Protein AF-F6H8B0-F1 (afdb_monomer_lite)

Sequence (150 aa):
MAPSHSQSINISPFQAMNSSLPPPPSPSFPDGDEVWYGNIQYLLNISAIGLFCCVFIFFFVKLRSDHRRIPGPAGVAAKLLAVWHATVREIARHCGADAAQFLLIEGGSCAVILSIAVFSTFLMLPLNLYAGAAVREDQFSKTTINHIEK

Organism: Vitis vinifera (NCBI:txid29760)

Radius of gyration: 33.68 Å; chains: 1; bounding box: 90×51×86 Å

InterPro domains:
  IPR045122 Calcium permeable stress-gated cation channel 1-like [PTHR13018] (41-149)

Structure (mmCIF, N/CA/C/O backbone):
data_AF-F6H8B0-F1
#
_entry.id   AF-F6H8B0-F1
#
loop_
_atom_site.group_PDB
_atom_site.id
_atom_site.type_symbol
_atom_site.label_atom_id
_atom_site.label_alt_id
_atom_site.label_comp_id
_atom_site.label_asym_id
_atom_site.label_entity_id
_atom_site.label_seq_id
_atom_site.pdbx_PDB_ins_code
_atom_site.Cartn_x
_atom_site.Cartn_y
_atom_site.Cartn_z
_atom_site.occupancy
_atom_site.B_iso_or_equiv
_atom_site.auth_seq_id
_atom_site.auth_comp_id
_atom_site.auth_asym_id
_atom_site.auth_atom_id
_atom_site.pdbx_PDB_model_num
ATOM 1 N N . MET A 1 1 ? -71.475 -35.149 64.476 1.00 43.66 1 MET A N 1
ATOM 2 C CA . MET A 1 1 ? -71.373 -35.945 63.234 1.00 43.66 1 MET A CA 1
ATOM 3 C C . MET A 1 1 ? -71.635 -34.981 62.082 1.00 43.66 1 MET A C 1
ATOM 5 O O . MET A 1 1 ? -72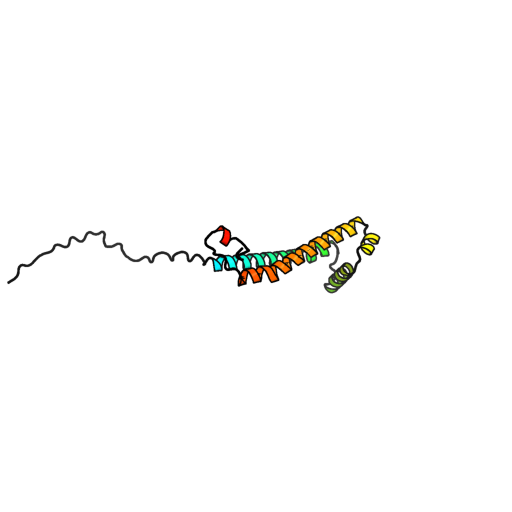.664 -34.323 62.105 1.00 43.66 1 MET A O 1
ATOM 9 N N . ALA A 1 2 ? -70.628 -34.750 61.240 1.00 41.56 2 ALA A N 1
ATOM 10 C CA . ALA A 1 2 ? -70.480 -33.583 60.359 1.00 41.56 2 ALA A CA 1
ATOM 11 C C . ALA A 1 2 ? -71.291 -33.669 59.042 1.00 41.56 2 ALA A C 1
ATOM 13 O O . ALA A 1 2 ? -71.617 -34.778 58.622 1.00 41.56 2 ALA A O 1
ATOM 14 N N . PRO A 1 3 ? -71.577 -32.535 58.366 1.00 43.16 3 PRO A N 1
ATOM 15 C CA . PRO A 1 3 ? -72.200 -32.516 57.043 1.00 43.16 3 PRO A CA 1
ATOM 16 C C . PRO A 1 3 ? -71.161 -32.705 55.920 1.00 43.16 3 PRO A C 1
ATOM 18 O O . PRO A 1 3 ? -70.089 -32.102 55.940 1.00 43.16 3 PRO A O 1
ATOM 21 N N . SER A 1 4 ? -71.479 -33.533 54.921 1.00 40.28 4 SER A N 1
ATOM 22 C CA . SER A 1 4 ? -70.647 -33.779 53.737 1.00 40.28 4 SER A CA 1
ATOM 23 C C . SER A 1 4 ? -70.961 -32.780 52.615 1.00 40.28 4 SER A C 1
ATOM 25 O O . SER A 1 4 ? -72.031 -32.831 52.010 1.00 40.28 4 SER A O 1
ATOM 27 N N . HIS A 1 5 ? -70.012 -31.893 52.316 1.00 43.19 5 HIS A N 1
ATOM 28 C CA . HIS A 1 5 ? -70.006 -31.052 51.118 1.00 43.19 5 HIS A CA 1
ATOM 29 C C . HIS A 1 5 ? -69.613 -31.893 49.889 1.00 43.19 5 HIS A C 1
ATOM 31 O O . HIS A 1 5 ? -68.460 -32.298 49.764 1.00 43.19 5 HIS A O 1
ATOM 37 N N . SER A 1 6 ? -70.535 -32.110 48.949 1.00 44.19 6 SER A N 1
ATOM 38 C CA . SER A 1 6 ? -70.192 -32.560 47.592 1.00 44.19 6 SER A CA 1
ATOM 39 C C . SER A 1 6 ? -69.931 -31.337 46.713 1.00 44.19 6 SER A C 1
ATOM 41 O O . SER A 1 6 ? -70.864 -30.708 46.218 1.00 44.19 6 SER A O 1
ATOM 43 N N . GLN A 1 7 ? -68.659 -30.974 46.534 1.00 44.53 7 GLN A N 1
ATOM 44 C CA . GLN A 1 7 ? -68.249 -30.011 45.511 1.00 44.53 7 GLN A CA 1
ATOM 45 C C . GLN A 1 7 ? -68.136 -30.726 44.159 1.00 44.53 7 GLN A C 1
ATOM 47 O O . GLN A 1 7 ? -67.243 -31.540 43.939 1.00 44.53 7 GLN A O 1
ATOM 52 N N . SER A 1 8 ? -69.061 -30.416 43.252 1.00 41.19 8 SER A N 1
ATOM 53 C CA . SER A 1 8 ? -68.966 -30.757 41.832 1.00 41.19 8 SER A CA 1
ATOM 54 C C . SER A 1 8 ? -67.900 -29.871 41.183 1.00 41.19 8 SER A C 1
ATOM 56 O O . SER A 1 8 ? -68.164 -28.707 40.879 1.00 41.19 8 SER A O 1
ATOM 58 N N . ILE A 1 9 ? -66.697 -30.406 40.971 1.00 52.19 9 ILE A N 1
ATOM 59 C CA . ILE A 1 9 ? -65.653 -29.731 40.193 1.00 52.19 9 ILE A CA 1
ATOM 60 C C . ILE A 1 9 ? -66.018 -29.869 38.711 1.00 52.19 9 ILE A C 1
ATOM 62 O O . ILE A 1 9 ? -65.834 -30.918 38.098 1.00 52.19 9 ILE A O 1
ATOM 66 N N . ASN A 1 10 ? -66.571 -28.798 38.146 1.00 47.03 10 ASN A N 1
ATOM 67 C CA . ASN A 1 10 ? -66.818 -28.663 36.716 1.00 47.03 10 ASN A CA 1
ATOM 68 C C . ASN A 1 10 ? -65.479 -28.369 36.015 1.00 47.03 10 ASN A C 1
ATOM 70 O O . ASN A 1 10 ? -65.076 -27.212 35.890 1.00 47.03 10 ASN A O 1
ATOM 74 N N . ILE A 1 11 ? -64.746 -29.418 35.634 1.00 49.38 11 ILE A N 1
ATOM 75 C CA . ILE A 1 11 ? -63.493 -29.291 34.880 1.00 49.38 11 ILE A CA 1
ATOM 76 C C . ILE A 1 11 ? -63.865 -28.997 33.425 1.00 49.38 11 ILE A C 1
ATOM 78 O O . ILE A 1 11 ? -64.319 -29.871 32.689 1.00 49.38 11 ILE A O 1
ATOM 82 N N . SER A 1 12 ? -63.697 -27.743 33.017 1.00 47.84 12 SER A N 1
ATOM 83 C CA . SER A 1 12 ? -63.838 -27.332 31.623 1.00 47.84 12 SER A CA 1
ATOM 84 C C . SER A 1 12 ? -62.692 -27.929 30.782 1.00 47.84 12 SER A C 1
ATOM 86 O O . SER A 1 12 ? -61.541 -27.934 31.223 1.00 47.84 12 SER A O 1
ATOM 88 N N . PRO A 1 13 ? -62.955 -28.421 29.556 1.00 47.94 13 PRO A N 1
ATOM 89 C CA . PRO A 1 13 ? -61.980 -29.176 28.756 1.00 47.94 13 PRO A CA 1
ATOM 90 C C . PRO A 1 13 ? -60.833 -28.321 28.182 1.00 47.94 13 PRO A C 1
ATOM 92 O O . PRO A 1 13 ? -59.976 -28.831 27.468 1.00 47.94 13 PRO A O 1
ATOM 95 N N . PHE A 1 14 ? -60.783 -27.026 28.500 1.00 46.56 14 PHE A N 1
ATOM 96 C CA . PHE A 1 14 ? -59.794 -26.087 27.967 1.00 46.56 14 PHE A CA 1
ATOM 97 C C . PHE A 1 14 ? -58.458 -26.070 28.724 1.00 46.56 14 PHE A C 1
ATOM 99 O O . PHE A 1 14 ? -57.526 -25.398 28.293 1.00 46.56 14 PHE A O 1
ATOM 106 N N . GLN A 1 15 ? -58.319 -26.822 29.820 1.00 47.38 15 GLN A N 1
ATOM 107 C CA . GLN A 1 15 ? -57.094 -26.825 30.632 1.00 47.38 15 GLN A CA 1
ATOM 108 C C . GLN A 1 15 ? -56.034 -27.860 30.196 1.00 47.38 15 GLN A C 1
ATOM 110 O O . GLN A 1 15 ? -55.002 -27.990 30.849 1.00 47.38 15 GLN A O 1
ATOM 115 N N . ALA A 1 16 ? -56.254 -28.580 29.088 1.00 44.75 16 ALA A N 1
ATOM 116 C CA . ALA A 1 16 ? -55.400 -29.684 28.627 1.00 44.75 16 ALA A CA 1
ATOM 117 C C . ALA A 1 16 ? -54.505 -29.353 27.409 1.00 44.75 16 ALA A C 1
ATOM 119 O O . ALA A 1 16 ? -54.163 -30.247 26.640 1.00 44.75 16 ALA A O 1
ATOM 120 N N . MET A 1 17 ? -54.107 -28.089 27.215 1.00 44.19 17 MET A N 1
ATOM 121 C CA . MET A 1 17 ? -53.158 -27.687 26.155 1.00 44.19 17 MET A CA 1
ATOM 122 C C . MET A 1 17 ? -51.971 -26.859 26.673 1.00 44.19 17 MET A C 1
ATOM 124 O O . MET A 1 17 ? -51.436 -26.031 25.948 1.00 44.19 17 MET A O 1
ATOM 128 N N . ASN A 1 18 ? -51.521 -27.079 27.914 1.00 49.19 18 ASN A N 1
ATOM 129 C CA . ASN A 1 18 ? -50.301 -26.429 28.423 1.00 49.19 18 ASN A CA 1
ATOM 130 C C . ASN A 1 18 ? -49.053 -27.329 28.366 1.00 49.19 18 ASN A C 1
ATOM 132 O O . ASN A 1 18 ? -48.104 -27.160 29.132 1.00 49.19 18 ASN A O 1
ATOM 136 N N . SER A 1 19 ? -49.046 -28.300 27.453 1.00 54.41 19 SER A N 1
ATOM 137 C CA . SER A 1 19 ? -47.901 -29.172 27.196 1.00 54.41 19 SER A CA 1
ATOM 138 C C . SER A 1 19 ? -46.849 -28.448 26.352 1.00 54.41 19 SER A C 1
ATOM 140 O O . SER A 1 19 ? -46.859 -28.504 25.127 1.00 54.41 19 SER A O 1
ATOM 142 N N . SER A 1 20 ? -45.933 -27.783 27.056 1.00 56.25 20 SER A N 1
ATOM 143 C CA . SER A 1 20 ? -44.489 -27.807 26.788 1.00 56.25 20 SER A CA 1
ATOM 144 C C . SER A 1 20 ? -44.036 -27.636 25.331 1.00 56.25 20 SER A C 1
ATOM 146 O O . SER A 1 20 ? -43.644 -28.601 24.673 1.00 56.25 20 SER A O 1
ATOM 148 N N . LEU A 1 21 ? -43.921 -26.389 24.887 1.00 57.12 21 LEU A N 1
ATOM 149 C CA . LEU A 1 21 ? -42.792 -26.012 24.042 1.00 57.12 21 LEU A CA 1
ATOM 150 C C . LEU A 1 21 ? -41.955 -25.014 24.846 1.00 57.12 21 LEU A C 1
ATOM 152 O O . LEU A 1 21 ? -42.521 -24.031 25.333 1.00 57.12 21 LEU A O 1
ATOM 156 N N . PRO A 1 22 ? -40.645 -25.260 25.056 1.00 67.06 22 PRO A N 1
ATOM 157 C CA . PRO A 1 22 ? -39.782 -24.209 25.568 1.00 67.06 22 PRO A CA 1
ATOM 158 C C . PRO A 1 22 ? -39.913 -23.004 24.626 1.00 67.06 22 PRO A C 1
ATOM 160 O O . PRO A 1 22 ? -40.038 -23.207 23.410 1.00 67.06 22 PRO A O 1
ATOM 163 N N . PRO A 1 23 ? -39.927 -21.765 25.152 1.00 67.44 23 PRO A N 1
ATOM 164 C CA . PRO A 1 23 ? -39.874 -20.598 24.288 1.00 67.44 23 PRO A CA 1
ATOM 165 C C . PRO A 1 23 ? -38.689 -20.775 23.327 1.00 67.44 23 PRO A C 1
ATOM 167 O O . PRO A 1 23 ? -37.650 -21.298 23.755 1.00 67.44 23 PRO A O 1
ATOM 170 N N . PRO A 1 24 ? -38.832 -20.407 22.037 1.00 64.88 24 PRO A N 1
ATOM 171 C CA . PRO A 1 24 ? -37.692 -20.412 21.137 1.00 64.88 24 PRO A CA 1
ATOM 172 C C . PRO A 1 24 ? -36.567 -19.639 21.830 1.00 64.88 24 PRO A C 1
ATOM 174 O O . PRO A 1 24 ? -36.864 -18.624 22.472 1.00 64.88 24 PRO A O 1
ATOM 177 N N . PRO A 1 25 ? -35.315 -20.127 21.778 1.00 67.38 25 PRO A N 1
ATOM 178 C CA . PRO A 1 25 ? -34.208 -19.399 22.371 1.00 67.38 25 PRO A CA 1
ATOM 179 C C . PRO A 1 25 ? -34.289 -17.971 21.848 1.00 67.38 25 PRO A C 1
ATOM 181 O O . PRO A 1 25 ? -34.367 -17.765 20.632 1.00 67.38 25 PRO A O 1
ATOM 184 N N . SER A 1 26 ? -34.368 -17.003 22.766 1.00 59.47 26 SER A N 1
ATOM 185 C CA . SER A 1 26 ? -34.280 -15.595 22.401 1.00 59.47 26 SER A CA 1
ATOM 186 C C . SER A 1 26 ? -33.087 -15.475 21.464 1.00 59.47 26 SER A C 1
ATOM 188 O O . SER A 1 26 ? -32.041 -16.034 21.813 1.00 59.47 26 SER A O 1
ATOM 190 N N . PRO A 1 27 ? -33.219 -14.843 20.282 1.00 59.22 27 PRO A N 1
ATOM 191 C CA . PRO A 1 27 ? -32.068 -14.614 19.429 1.00 59.22 27 PRO A CA 1
ATOM 192 C C . PRO A 1 27 ? -31.008 -13.976 20.318 1.00 59.22 27 PRO A C 1
ATOM 194 O O . PRO A 1 27 ? -31.209 -12.881 20.844 1.00 59.22 27 PRO A O 1
ATOM 197 N N . SER A 1 28 ? -29.939 -14.725 20.5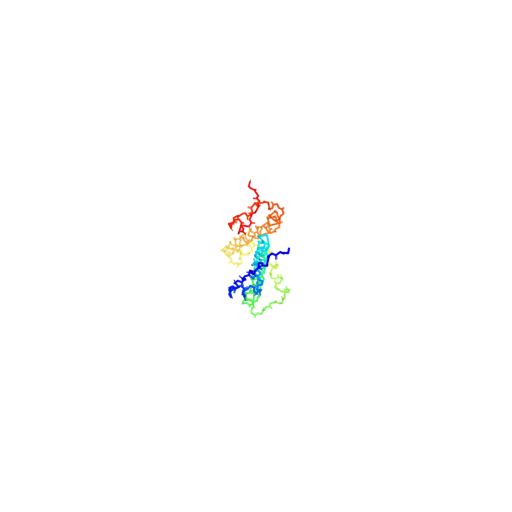79 1.00 60.69 28 SER A N 1
ATOM 198 C CA . SER A 1 28 ? -28.767 -14.232 21.272 1.00 60.69 28 SER A CA 1
ATOM 199 C C . SER A 1 28 ? -28.146 -13.267 20.286 1.00 60.69 28 SER A C 1
ATOM 201 O O . SER A 1 28 ? -27.333 -13.657 19.448 1.00 60.69 28 SER A O 1
ATOM 203 N N . PHE A 1 29 ? -28.665 -12.041 20.273 1.00 58.16 29 PHE A N 1
ATOM 204 C CA . PHE A 1 29 ? -28.052 -10.970 19.529 1.00 58.16 29 PHE A CA 1
ATOM 205 C C . PHE A 1 29 ? -26.660 -10.836 20.129 1.00 58.16 29 PHE A C 1
ATOM 207 O O . PHE A 1 29 ? -26.572 -10.628 21.343 1.00 58.16 29 PHE A O 1
ATOM 214 N N . PRO A 1 30 ? -25.606 -11.048 19.324 1.00 62.41 30 PRO A N 1
ATOM 215 C CA . PRO A 1 30 ? -24.253 -10.859 19.804 1.00 62.41 30 PRO A CA 1
ATOM 216 C C . PRO A 1 30 ? -24.183 -9.480 20.442 1.00 62.41 30 PRO A C 1
ATOM 218 O O . PRO A 1 30 ? -24.768 -8.517 19.921 1.00 62.41 30 PRO A O 1
ATOM 221 N N . ASP A 1 31 ? -23.548 -9.426 21.607 1.00 67.44 31 ASP A N 1
ATOM 222 C CA . ASP A 1 31 ? -23.484 -8.194 22.373 1.00 67.44 31 ASP A CA 1
ATOM 223 C C . ASP A 1 31 ? -22.850 -7.104 21.499 1.00 67.44 31 ASP A C 1
ATOM 225 O O . ASP A 1 31 ? -22.120 -7.401 20.543 1.00 67.44 31 ASP A O 1
ATOM 229 N N . GLY A 1 32 ? -23.145 -5.832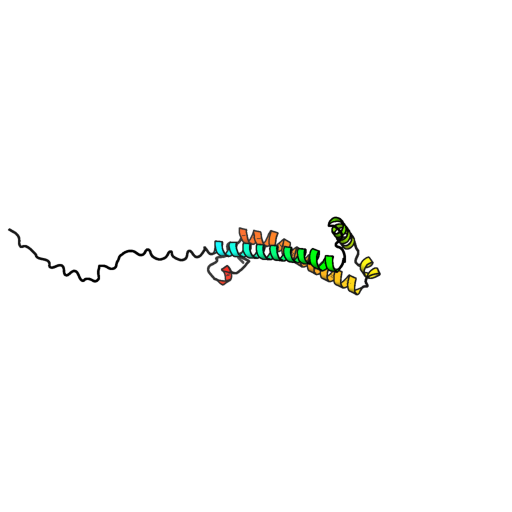 21.776 1.00 66.31 32 GLY A N 1
ATOM 230 C CA . GLY A 1 32 ? -22.695 -4.735 20.908 1.00 66.31 32 GLY A CA 1
ATOM 231 C C . GLY A 1 32 ? -21.198 -4.830 20.578 1.00 66.31 32 GLY A C 1
ATOM 232 O O . GLY A 1 32 ? -20.787 -4.603 19.436 1.00 66.31 32 GLY A O 1
ATOM 233 N N . ASP A 1 33 ? -20.401 -5.234 21.563 1.00 68.12 33 ASP A N 1
ATOM 234 C CA . ASP A 1 33 ? -18.949 -5.405 21.508 1.00 68.12 33 ASP A CA 1
ATOM 235 C C . ASP A 1 33 ? -18.499 -6.503 20.536 1.00 68.12 33 ASP A C 1
ATOM 237 O O . ASP A 1 33 ? -17.588 -6.272 19.736 1.00 68.12 33 ASP A O 1
ATOM 241 N N . GLU A 1 34 ? -19.179 -7.651 20.526 1.00 68.94 34 GLU A N 1
ATOM 242 C CA . GLU A 1 34 ? -18.860 -8.781 19.645 1.00 68.94 34 GLU A CA 1
ATOM 243 C C . GLU A 1 34 ? -19.099 -8.434 18.169 1.00 68.94 34 GLU A C 1
ATOM 245 O O . GLU A 1 34 ? -18.276 -8.748 17.305 1.00 68.94 34 GLU A O 1
ATOM 250 N N . VAL A 1 35 ? -20.191 -7.721 17.873 1.00 72.69 35 VAL A N 1
ATOM 251 C CA . VAL A 1 35 ? -20.516 -7.272 16.506 1.00 72.69 35 VAL A CA 1
ATOM 252 C C . VAL A 1 35 ? -19.469 -6.293 15.981 1.00 72.69 35 VAL A C 1
ATOM 254 O O . VAL A 1 35 ? -19.052 -6.374 14.824 1.00 72.69 35 VAL A O 1
ATOM 257 N N . TRP A 1 36 ? -19.025 -5.362 16.823 1.00 70.12 36 TRP A N 1
ATOM 258 C CA . TRP A 1 36 ? -18.059 -4.344 16.420 1.00 70.12 36 TRP A CA 1
ATOM 259 C C . TRP A 1 36 ? -16.657 -4.925 16.219 1.00 70.12 36 TRP A C 1
ATOM 261 O O . TRP A 1 36 ? -16.032 -4.647 15.192 1.00 70.12 36 TRP A O 1
ATOM 271 N N . TYR A 1 37 ? -16.193 -5.792 17.125 1.00 72.00 37 TYR A N 1
ATOM 272 C CA . TYR A 1 37 ? -14.920 -6.491 16.941 1.00 72.00 37 TYR A CA 1
ATOM 273 C C . TYR A 1 37 ? -14.948 -7.371 15.682 1.00 72.00 37 TYR A C 1
ATOM 275 O O . TYR A 1 37 ? -14.009 -7.346 14.882 1.00 72.00 37 TYR A O 1
ATOM 283 N N . GLY A 1 38 ? -16.075 -8.054 15.443 1.00 75.06 38 GLY A N 1
ATOM 284 C CA . GLY A 1 38 ? -16.336 -8.770 14.198 1.00 75.06 38 GLY A CA 1
ATOM 285 C C . GLY A 1 38 ? -16.189 -7.872 12.967 1.00 75.06 38 GLY A C 1
ATOM 286 O O . GLY A 1 38 ? -15.465 -8.228 12.040 1.00 75.06 38 GLY A O 1
ATOM 287 N N . ASN A 1 39 ? -16.794 -6.680 12.961 1.00 81.12 39 ASN A N 1
ATOM 288 C CA . ASN A 1 39 ? -16.707 -5.732 11.841 1.00 81.12 39 ASN A CA 1
ATOM 289 C C . ASN A 1 39 ? -15.274 -5.260 11.558 1.00 81.12 39 ASN A C 1
ATOM 291 O O . ASN A 1 39 ? -14.873 -5.209 10.393 1.00 81.12 39 ASN A O 1
ATOM 295 N N . ILE A 1 40 ? -14.485 -4.951 12.592 1.00 81.75 40 ILE A N 1
ATOM 296 C CA . ILE A 1 40 ? -13.070 -4.581 12.426 1.00 81.75 40 ILE A CA 1
ATOM 297 C C . ILE A 1 40 ? -12.275 -5.753 11.841 1.00 81.75 40 ILE A C 1
ATOM 299 O O . ILE A 1 40 ? -11.501 -5.569 10.899 1.00 81.75 40 ILE A O 1
ATOM 303 N N . GLN A 1 41 ? -12.505 -6.969 12.336 1.00 84.06 41 GLN A N 1
ATOM 304 C CA . GLN A 1 41 ? -11.863 -8.173 11.815 1.00 84.06 41 GLN A CA 1
ATOM 305 C C . GLN A 1 41 ? -12.242 -8.440 10.348 1.00 84.06 41 GLN A C 1
ATOM 307 O O . GLN A 1 41 ? -11.365 -8.739 9.535 1.00 84.06 41 GLN A O 1
ATOM 312 N N . TYR A 1 42 ? -13.515 -8.275 9.972 1.00 83.94 42 TYR A N 1
ATOM 313 C CA . TYR A 1 42 ? -13.954 -8.359 8.575 1.00 83.94 42 TYR A CA 1
ATOM 314 C C . TYR A 1 42 ? -13.281 -7.299 7.698 1.00 83.94 42 TYR A C 1
ATOM 316 O O . TYR A 1 42 ? -12.824 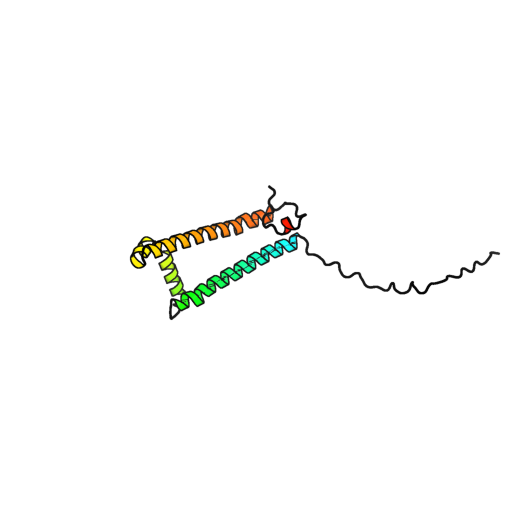-7.628 6.601 1.00 83.94 42 TYR A O 1
ATOM 324 N N . LEU A 1 43 ? -13.178 -6.056 8.178 1.00 86.50 43 LEU A N 1
ATOM 325 C CA . LEU A 1 43 ? -12.560 -4.948 7.445 1.00 86.50 43 LEU A CA 1
ATOM 326 C C . LEU A 1 43 ? -11.066 -5.196 7.185 1.00 86.50 43 LEU A C 1
ATOM 328 O O . LEU A 1 43 ? -10.581 -4.992 6.070 1.00 86.50 43 LEU A O 1
ATOM 332 N N . LEU A 1 44 ? -10.338 -5.681 8.193 1.00 86.75 44 LEU A N 1
ATOM 333 C CA . LEU A 1 44 ? -8.930 -6.047 8.038 1.00 86.75 44 LEU A CA 1
ATOM 334 C C . LEU A 1 44 ? -8.764 -7.238 7.088 1.00 86.75 44 LEU A C 1
ATOM 336 O O . LEU A 1 44 ? -7.893 -7.206 6.219 1.00 86.75 44 LEU A O 1
ATOM 340 N N . ASN A 1 45 ? -9.630 -8.250 7.188 1.00 89.12 45 ASN A N 1
ATOM 341 C CA . ASN A 1 45 ? -9.580 -9.423 6.316 1.00 89.12 45 ASN A CA 1
ATOM 342 C C . ASN A 1 45 ? -9.842 -9.073 4.847 1.00 89.12 45 ASN A C 1
ATOM 344 O O . ASN A 1 45 ? -9.076 -9.491 3.977 1.00 89.12 45 ASN A O 1
ATOM 348 N N . ILE A 1 46 ? -10.885 -8.291 4.546 1.00 91.75 46 ILE A N 1
ATOM 349 C CA . ILE A 1 46 ? -11.174 -7.897 3.160 1.00 91.75 46 ILE A CA 1
ATOM 350 C C . ILE A 1 46 ? -10.083 -6.978 2.598 1.00 91.75 46 ILE A C 1
ATOM 352 O O . ILE A 1 46 ? -9.707 -7.131 1.437 1.00 91.75 46 ILE A O 1
ATOM 356 N N . SER A 1 47 ? -9.517 -6.090 3.424 1.00 90.12 47 SER A N 1
ATOM 357 C CA . SER A 1 47 ? -8.371 -5.254 3.046 1.00 90.12 47 SER A CA 1
ATOM 358 C C . SER A 1 47 ? -7.138 -6.102 2.716 1.00 90.12 47 SER A C 1
ATOM 360 O O . SER A 1 47 ? -6.515 -5.907 1.672 1.00 90.12 47 SER A O 1
ATOM 362 N N . ALA A 1 48 ? -6.824 -7.107 3.540 1.00 90.81 48 ALA A N 1
ATOM 363 C CA . ALA A 1 48 ? -5.697 -8.009 3.315 1.00 90.81 48 ALA A CA 1
ATOM 364 C C . ALA A 1 48 ? -5.868 -8.848 2.039 1.00 90.81 48 ALA A C 1
ATOM 366 O O . ALA A 1 48 ? -4.938 -8.943 1.235 1.00 90.81 48 ALA A O 1
ATOM 367 N N . ILE A 1 49 ? -7.060 -9.414 1.819 1.00 94.50 49 ILE A N 1
ATOM 368 C CA . ILE A 1 49 ? -7.381 -10.163 0.594 1.00 94.50 49 ILE A CA 1
ATOM 369 C C . ILE A 1 49 ? -7.296 -9.240 -0.625 1.00 94.50 49 ILE A C 1
ATOM 371 O O . ILE A 1 49 ? -6.687 -9.608 -1.628 1.00 94.50 49 ILE A O 1
ATOM 375 N N . GLY A 1 50 ? -7.845 -8.027 -0.534 1.00 93.62 50 GLY A N 1
ATOM 376 C CA . GLY A 1 50 ? -7.770 -7.024 -1.594 1.00 93.62 50 GLY A CA 1
ATOM 377 C C . GLY A 1 50 ? -6.327 -6.660 -1.943 1.00 93.62 50 GLY A C 1
ATOM 378 O O . GLY A 1 50 ? -5.950 -6.712 -3.113 1.00 93.62 50 GLY A O 1
ATOM 379 N N . LEU A 1 51 ? -5.493 -6.374 -0.940 1.00 91.12 51 LEU A N 1
ATOM 380 C CA . LEU A 1 51 ? -4.068 -6.089 -1.120 1.00 91.12 51 LEU A CA 1
ATOM 381 C C . LEU A 1 51 ? -3.339 -7.268 -1.773 1.00 91.12 51 LEU A C 1
ATOM 383 O O . LEU A 1 51 ? -2.599 -7.075 -2.738 1.00 91.12 51 LEU A O 1
ATOM 387 N N . PHE A 1 52 ? -3.589 -8.489 -1.301 1.00 92.69 52 PHE A N 1
ATOM 388 C CA . PHE A 1 52 ? -3.021 -9.699 -1.884 1.00 92.69 52 PHE A CA 1
ATOM 389 C C . PHE A 1 52 ? -3.426 -9.856 -3.354 1.00 92.69 52 PHE A C 1
ATOM 391 O O . PHE A 1 52 ? -2.562 -10.029 -4.212 1.00 92.69 52 PHE A O 1
ATOM 398 N N . CYS A 1 53 ? -4.714 -9.719 -3.677 1.00 93.94 53 CYS A N 1
ATOM 399 C CA . CYS A 1 53 ? -5.206 -9.771 -5.052 1.00 93.94 53 CYS A CA 1
ATOM 400 C C . CYS A 1 53 ? -4.572 -8.687 -5.933 1.00 93.94 53 CYS A C 1
ATOM 402 O O . CYS A 1 53 ? -4.117 -9.001 -7.033 1.00 93.94 53 CYS A O 1
ATOM 404 N N . CYS A 1 54 ? -4.479 -7.443 -5.458 1.00 91.88 54 CYS A N 1
ATOM 405 C CA . CYS A 1 54 ? -3.839 -6.344 -6.186 1.00 91.88 54 CYS A CA 1
ATOM 406 C C . CYS A 1 54 ? -2.371 -6.653 -6.509 1.00 91.88 54 CYS A C 1
ATOM 408 O O . CYS A 1 54 ? -1.940 -6.507 -7.656 1.00 91.88 54 CYS A O 1
ATOM 410 N N . VAL A 1 55 ? -1.616 -7.145 -5.524 1.00 89.69 55 VAL A N 1
ATOM 411 C CA . VAL A 1 55 ? -0.212 -7.541 -5.696 1.00 89.69 55 VAL A CA 1
ATOM 412 C C . VAL A 1 55 ? -0.089 -8.710 -6.679 1.00 89.69 55 VAL A C 1
ATOM 414 O O . VAL A 1 55 ? 0.745 -8.673 -7.585 1.00 89.69 55 VAL A O 1
ATOM 417 N N . PHE A 1 56 ? -0.951 -9.723 -6.569 1.00 88.38 56 PHE A N 1
ATOM 418 C CA . PHE A 1 56 ? -0.958 -10.864 -7.487 1.00 88.38 56 PHE A CA 1
ATOM 419 C C . PHE A 1 56 ? -1.278 -10.449 -8.922 1.00 88.38 56 PHE A C 1
ATOM 421 O O . PHE A 1 56 ? -0.573 -10.852 -9.845 1.00 88.38 56 PHE A O 1
ATOM 428 N N . ILE A 1 57 ? -2.295 -9.616 -9.137 1.00 89.44 57 ILE A N 1
ATOM 429 C CA . ILE A 1 57 ? -2.639 -9.118 -10.474 1.00 89.44 57 ILE A CA 1
ATOM 430 C C . ILE A 1 57 ? -1.464 -8.324 -11.058 1.00 89.44 57 ILE A C 1
ATOM 432 O O . ILE A 1 57 ? -1.114 -8.512 -12.226 1.00 89.44 57 ILE A O 1
ATOM 436 N N . PHE A 1 58 ? -0.790 -7.500 -10.256 1.00 87.38 58 PHE A N 1
ATOM 437 C CA . PHE A 1 58 ? 0.412 -6.799 -10.699 1.00 87.38 58 PHE A CA 1
ATOM 438 C C . PHE A 1 58 ? 1.521 -7.771 -11.145 1.00 87.38 58 PHE A C 1
ATOM 440 O O . PHE A 1 58 ? 2.039 -7.644 -12.255 1.00 87.38 58 PHE A O 1
ATOM 447 N N . PHE A 1 59 ? 1.845 -8.788 -10.344 1.00 83.38 59 PHE A N 1
ATOM 448 C CA . PHE A 1 59 ? 2.890 -9.758 -10.695 1.00 83.38 59 PHE A CA 1
ATOM 449 C C . PHE A 1 59 ? 2.521 -10.669 -11.878 1.00 83.38 59 PHE A C 1
ATOM 451 O O . PHE A 1 59 ? 3.343 -10.891 -12.769 1.00 83.38 59 PHE A O 1
ATOM 458 N N . PHE A 1 60 ? 1.302 -11.206 -11.912 1.00 81.94 60 PHE A N 1
ATOM 459 C CA . PHE A 1 60 ? 0.913 -12.240 -12.877 1.00 81.94 60 PHE A CA 1
ATOM 460 C C . PHE A 1 60 ? 0.290 -11.702 -14.158 1.00 81.94 60 PHE A C 1
ATOM 462 O O . PHE A 1 60 ? 0.413 -12.356 -15.194 1.00 81.94 60 PHE A O 1
ATOM 469 N N . VAL A 1 61 ? -0.380 -10.551 -14.103 1.00 84.62 61 VAL A N 1
ATOM 470 C CA . VAL A 1 61 ? -1.034 -9.947 -15.269 1.00 84.62 61 VAL A CA 1
ATOM 471 C C . VAL A 1 61 ? -0.167 -8.827 -15.813 1.00 84.62 61 VAL A C 1
ATOM 473 O O . VAL A 1 61 ? 0.284 -8.907 -16.954 1.00 84.62 61 VAL A O 1
ATOM 476 N N . LYS A 1 62 ? 0.121 -7.808 -14.996 1.00 83.62 62 LYS A N 1
ATOM 477 C CA . LYS A 1 62 ? 0.837 -6.614 -15.466 1.00 83.62 62 LYS A CA 1
ATOM 478 C C . LYS A 1 62 ? 2.279 -6.950 -15.860 1.00 83.62 62 LYS A C 1
ATOM 480 O O . LYS A 1 62 ? 2.642 -6.786 -17.020 1.00 83.62 62 LYS A O 1
ATOM 485 N N . LEU A 1 63 ? 3.068 -7.510 -14.944 1.00 80.81 63 LEU A N 1
ATOM 486 C CA . LEU A 1 63 ? 4.476 -7.855 -15.187 1.00 80.81 63 LEU A CA 1
ATOM 487 C C . LEU A 1 63 ? 4.655 -8.935 -16.266 1.00 80.81 63 LEU A C 1
ATOM 489 O O . LEU A 1 63 ? 5.602 -8.872 -17.046 1.00 80.81 63 LEU A O 1
ATOM 493 N N . ARG A 1 64 ? 3.737 -9.904 -16.356 1.00 80.62 64 ARG A N 1
ATOM 494 C CA . ARG A 1 64 ? 3.746 -10.915 -17.428 1.00 80.62 64 ARG A CA 1
ATOM 495 C C . ARG A 1 64 ? 3.390 -10.332 -18.793 1.00 80.62 64 ARG A C 1
ATOM 497 O O . ARG A 1 64 ? 3.895 -10.810 -19.802 1.00 80.62 64 ARG A O 1
ATOM 504 N N . SER A 1 65 ? 2.498 -9.345 -18.842 1.00 80.44 65 SER A N 1
ATOM 505 C CA . SER A 1 65 ? 2.167 -8.664 -20.095 1.00 80.44 65 SER A CA 1
ATOM 506 C C . SER A 1 65 ? 3.328 -7.789 -20.567 1.00 80.44 65 SER A C 1
ATOM 508 O O . SER A 1 65 ? 3.614 -7.757 -21.760 1.00 80.44 65 SER A O 1
ATOM 510 N N . ASP A 1 66 ? 4.008 -7.112 -19.639 1.00 81.12 66 ASP A N 1
ATOM 511 C CA . ASP A 1 66 ? 5.165 -6.253 -19.924 1.00 81.12 66 ASP A CA 1
ATOM 512 C C . ASP A 1 66 ? 6.401 -7.074 -20.344 1.00 81.12 66 ASP A C 1
ATOM 514 O O . ASP A 1 66 ? 7.194 -6.695 -21.208 1.00 81.12 66 ASP A O 1
ATOM 518 N N . HIS A 1 67 ? 6.534 -8.279 -19.786 1.00 80.50 67 HIS A N 1
ATOM 519 C CA . HIS A 1 67 ? 7.595 -9.217 -20.119 1.00 80.50 67 HIS A CA 1
ATOM 520 C C . HIS A 1 67 ? 7.031 -10.510 -20.712 1.00 80.50 67 HIS A C 1
ATOM 522 O O . HIS A 1 67 ? 6.601 -11.405 -19.989 1.00 80.50 67 HIS A O 1
ATOM 528 N N . ARG A 1 68 ? 7.148 -10.670 -22.041 1.00 71.81 68 ARG A N 1
ATOM 529 C CA . ARG A 1 68 ? 6.719 -11.867 -22.806 1.00 71.81 68 ARG A CA 1
ATOM 530 C C . ARG A 1 68 ? 7.154 -13.209 -22.181 1.00 71.81 68 ARG A C 1
ATOM 532 O O . ARG A 1 68 ? 6.497 -14.226 -22.395 1.00 71.81 68 ARG A O 1
ATOM 539 N N . ARG A 1 69 ? 8.248 -13.226 -21.407 1.00 74.88 69 ARG A N 1
ATOM 540 C CA . ARG A 1 69 ? 8.567 -14.264 -20.413 1.00 74.88 69 ARG A CA 1
ATOM 541 C C . ARG A 1 69 ? 8.812 -13.592 -19.068 1.00 74.88 69 ARG A C 1
ATOM 543 O O . ARG A 1 69 ? 9.644 -12.692 -19.002 1.00 74.88 69 ARG A O 1
ATOM 550 N N . ILE A 1 70 ? 8.145 -14.068 -18.017 1.00 67.50 70 ILE A N 1
ATOM 551 C CA . ILE A 1 70 ? 8.378 -13.598 -16.649 1.00 67.50 70 ILE A CA 1
ATOM 552 C C . ILE A 1 70 ? 9.846 -13.890 -16.301 1.00 67.50 70 ILE A C 1
ATOM 554 O O . ILE A 1 70 ? 10.232 -15.065 -16.295 1.00 67.50 70 ILE A O 1
ATOM 558 N N . PRO A 1 71 ? 10.685 -12.869 -16.046 1.00 69.94 71 PRO A N 1
ATOM 559 C CA . PRO A 1 71 ? 11.994 -13.115 -15.461 1.00 69.94 71 PRO A CA 1
ATOM 560 C C . PRO A 1 71 ? 11.772 -13.805 -14.109 1.00 69.94 71 PRO A C 1
ATOM 562 O O . PRO A 1 71 ? 10.812 -13.485 -13.415 1.00 69.94 71 PRO A O 1
ATOM 565 N N . GLY A 1 72 ? 12.609 -14.777 -13.7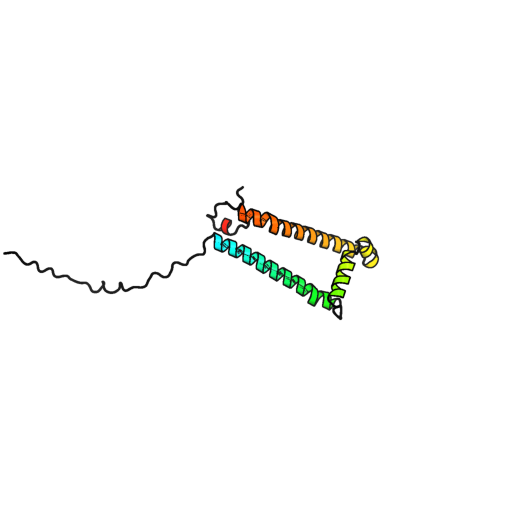35 1.00 81.12 72 GLY A N 1
ATOM 566 C CA . GLY A 1 72 ? 12.452 -15.468 -12.448 1.00 81.12 72 GLY A CA 1
ATOM 567 C C . GLY A 1 72 ? 12.377 -14.483 -11.264 1.00 81.12 72 GLY A C 1
ATOM 568 O O . GLY A 1 72 ? 12.764 -13.322 -11.421 1.00 81.12 72 GLY A O 1
ATOM 569 N N . PRO A 1 73 ? 11.936 -14.910 -10.066 1.00 80.06 73 PRO A N 1
ATOM 570 C CA . PRO A 1 73 ? 11.697 -14.012 -8.927 1.00 80.06 73 PRO A CA 1
ATOM 571 C C . PRO A 1 73 ? 12.862 -13.054 -8.626 1.00 80.06 73 PRO A C 1
ATOM 573 O O . PRO A 1 73 ? 12.650 -11.867 -8.394 1.00 80.06 73 PRO A O 1
ATOM 576 N N . ALA A 1 74 ? 14.104 -13.539 -8.733 1.00 82.88 74 ALA A N 1
ATOM 577 C CA . ALA A 1 74 ? 15.313 -12.731 -8.570 1.00 82.88 74 ALA A CA 1
ATOM 578 C C . ALA A 1 74 ? 15.478 -11.643 -9.650 1.00 82.88 74 ALA A C 1
ATOM 580 O O . ALA A 1 74 ? 15.933 -10.543 -9.355 1.00 82.88 74 ALA A O 1
ATOM 581 N N . GLY A 1 75 ? 15.081 -11.918 -10.894 1.00 83.06 75 GLY A N 1
ATOM 582 C CA . GLY A 1 75 ? 15.111 -10.941 -11.983 1.00 83.06 75 GLY A CA 1
ATOM 583 C C . GLY A 1 75 ? 14.039 -9.861 -11.833 1.00 83.06 75 GLY A C 1
ATOM 584 O O . GLY A 1 75 ? 14.301 -8.698 -12.139 1.00 83.06 75 GLY A O 1
ATOM 585 N N . VAL A 1 76 ? 12.862 -10.217 -11.307 1.00 84.56 76 VAL A N 1
ATOM 586 C CA . VAL A 1 76 ? 11.835 -9.231 -10.934 1.00 84.56 76 VAL A CA 1
ATOM 587 C C . VAL A 1 76 ? 12.338 -8.355 -9.790 1.00 84.56 76 VAL A C 1
ATOM 589 O O . VAL A 1 76 ? 12.289 -7.134 -9.903 1.00 84.56 76 VAL A O 1
ATOM 592 N N . ALA A 1 77 ? 12.891 -8.957 -8.733 1.00 84.12 77 ALA A N 1
ATOM 593 C CA . ALA A 1 77 ? 13.463 -8.217 -7.611 1.00 84.12 77 ALA A CA 1
ATOM 594 C C . ALA A 1 77 ? 14.585 -7.270 -8.064 1.00 84.12 77 ALA A C 1
ATOM 596 O O . ALA A 1 77 ? 14.575 -6.102 -7.693 1.00 84.12 77 ALA A O 1
ATOM 597 N N . ALA A 1 78 ? 15.496 -7.725 -8.931 1.00 86.00 78 ALA A N 1
ATOM 598 C CA . ALA A 1 78 ? 16.563 -6.889 -9.477 1.00 86.00 78 ALA A CA 1
ATOM 599 C C . ALA A 1 78 ? 16.022 -5.701 -10.290 1.00 86.00 78 ALA A C 1
ATOM 601 O O . ALA A 1 78 ? 16.536 -4.591 -10.173 1.00 86.00 78 ALA A O 1
ATOM 602 N N . LYS A 1 79 ? 14.962 -5.903 -11.085 1.00 85.69 79 LYS A N 1
ATOM 603 C CA . LYS A 1 79 ? 14.312 -4.817 -11.833 1.00 85.69 79 LYS A CA 1
ATOM 604 C C . LYS A 1 79 ? 13.603 -3.825 -10.918 1.00 85.69 79 LYS A C 1
ATOM 606 O O . LYS A 1 79 ? 13.763 -2.626 -11.110 1.00 85.69 79 LYS A O 1
ATOM 611 N N . LEU A 1 80 ? 12.857 -4.306 -9.926 1.00 85.75 80 LEU A N 1
ATOM 612 C CA . LEU A 1 80 ? 12.200 -3.442 -8.943 1.00 85.75 80 LEU A CA 1
ATOM 613 C C . LEU A 1 80 ? 13.226 -2.644 -8.135 1.00 85.75 80 LEU A C 1
ATOM 615 O O . LEU A 1 80 ? 13.030 -1.455 -7.917 1.00 85.75 80 LEU A O 1
ATOM 619 N N . LEU A 1 81 ? 14.348 -3.265 -7.765 1.00 87.69 81 LEU A N 1
ATOM 620 C CA . LEU A 1 81 ? 15.454 -2.598 -7.083 1.00 87.69 81 LEU A CA 1
ATOM 621 C C . LEU A 1 81 ? 16.107 -1.534 -7.979 1.00 87.69 81 LEU A C 1
ATOM 623 O O . LEU A 1 81 ? 16.391 -0.431 -7.522 1.00 87.69 81 LEU A O 1
ATOM 627 N N . ALA A 1 82 ? 16.303 -1.830 -9.266 1.00 88.00 82 ALA A N 1
ATOM 628 C CA . ALA A 1 82 ? 16.816 -0.854 -10.222 1.00 88.00 82 ALA A CA 1
ATOM 629 C C . ALA A 1 82 ? 15.866 0.347 -10.376 1.00 88.00 82 ALA A C 1
ATOM 631 O O . ALA A 1 82 ? 16.325 1.484 -10.373 1.00 88.00 82 ALA A O 1
ATOM 632 N N . VAL A 1 83 ? 14.551 0.107 -10.449 1.00 85.94 83 VAL A N 1
ATOM 633 C CA . VAL A 1 83 ? 13.534 1.174 -10.488 1.00 85.94 83 VAL A CA 1
ATOM 634 C C . VAL A 1 83 ? 13.515 1.967 -9.182 1.00 85.94 83 VAL A C 1
ATOM 636 O O . VAL A 1 83 ? 13.420 3.187 -9.221 1.00 85.94 83 VAL A O 1
ATOM 639 N N . TRP A 1 84 ? 13.661 1.303 -8.035 1.00 86.50 84 TRP A N 1
ATOM 640 C CA . TRP A 1 84 ? 13.734 1.958 -6.728 1.00 86.50 84 TRP A CA 1
ATOM 641 C C . TRP A 1 84 ? 14.915 2.931 -6.620 1.00 86.50 84 TRP A C 1
ATOM 643 O O . TRP A 1 84 ? 14.793 3.996 -6.020 1.00 86.50 84 TRP A O 1
ATOM 653 N N . HIS A 1 85 ? 16.055 2.584 -7.220 1.00 90.44 85 HIS A N 1
ATOM 654 C CA . HIS A 1 85 ? 17.232 3.453 -7.260 1.00 90.44 85 HIS A CA 1
ATOM 655 C C . HIS A 1 85 ? 17.217 4.477 -8.402 1.00 90.44 85 HIS A C 1
ATOM 657 O O . HIS A 1 85 ? 18.052 5.385 -8.406 1.00 90.44 85 HIS A O 1
ATOM 663 N N . ALA A 1 86 ? 16.293 4.360 -9.358 1.00 89.81 86 ALA A N 1
ATOM 664 C CA . ALA A 1 86 ? 16.207 5.284 -10.476 1.00 89.81 86 ALA A CA 1
ATOM 665 C C . ALA A 1 86 ? 15.800 6.678 -9.988 1.00 89.81 86 ALA A C 1
ATOM 667 O O . ALA A 1 86 ? 14.816 6.863 -9.272 1.00 89.81 86 ALA A O 1
ATOM 668 N N . THR A 1 87 ? 16.554 7.693 -10.405 1.00 89.19 87 THR A N 1
ATOM 669 C CA . THR A 1 87 ? 16.240 9.080 -10.043 1.00 89.19 87 THR A CA 1
ATOM 670 C C . THR A 1 87 ? 15.253 9.696 -11.030 1.00 89.19 87 THR A C 1
ATOM 672 O O . THR A 1 87 ? 15.292 9.417 -12.227 1.00 89.19 87 THR A O 1
ATOM 675 N N . VAL A 1 88 ? 14.423 10.632 -10.564 1.00 88.38 88 VAL A N 1
ATOM 676 C CA . VAL A 1 88 ? 13.482 11.398 -11.412 1.00 88.38 88 VAL A CA 1
ATOM 677 C C . VAL A 1 88 ? 14.198 12.052 -12.600 1.00 88.38 88 VAL A C 1
ATOM 679 O O . VAL A 1 88 ? 13.671 12.088 -13.707 1.00 88.38 88 VAL A O 1
ATOM 682 N N . ARG A 1 89 ? 15.439 12.516 -12.399 1.00 89.12 89 ARG A N 1
ATOM 683 C CA . ARG A 1 89 ? 16.272 13.106 -13.459 1.00 89.12 89 ARG A CA 1
ATOM 684 C C . ARG A 1 89 ? 16.676 12.090 -14.528 1.00 89.12 89 ARG A C 1
ATOM 686 O O . ARG A 1 89 ? 16.770 12.446 -15.698 1.00 89.12 89 ARG A O 1
ATOM 693 N N . GLU A 1 90 ? 16.950 10.855 -14.132 1.00 92.69 90 GLU A N 1
ATOM 694 C CA . GLU A 1 90 ? 17.292 9.767 -15.048 1.00 92.69 90 GLU A CA 1
ATOM 695 C C . GLU A 1 90 ? 16.066 9.321 -15.846 1.00 92.69 90 GLU A C 1
ATOM 697 O O . GLU A 1 90 ? 16.131 9.219 -17.069 1.00 92.69 90 GLU A O 1
ATOM 702 N N . ILE A 1 91 ? 14.914 9.215 -15.182 1.00 90.69 91 ILE A N 1
ATOM 703 C CA . ILE A 1 91 ? 13.628 8.937 -15.833 1.00 90.69 91 ILE A CA 1
ATOM 704 C C . ILE A 1 91 ? 13.280 10.045 -16.832 1.00 90.69 91 ILE A C 1
ATOM 706 O O . ILE A 1 91 ? 12.934 9.749 -17.971 1.00 90.69 91 ILE A O 1
ATOM 710 N N . ALA A 1 92 ? 13.451 11.317 -16.463 1.00 91.88 92 ALA A N 1
ATOM 711 C CA . ALA A 1 92 ? 13.168 12.441 -17.354 1.00 91.88 92 ALA A CA 1
ATOM 712 C C . ALA A 1 92 ? 14.040 12.434 -18.620 1.00 91.88 92 ALA A C 1
ATOM 714 O O . ALA A 1 92 ? 13.576 12.818 -19.692 1.00 91.88 92 ALA A O 1
ATOM 715 N N . ARG A 1 93 ? 15.296 11.976 -18.510 1.00 93.62 93 ARG A N 1
ATOM 716 C CA . ARG A 1 93 ? 16.218 11.861 -19.650 1.00 93.62 93 ARG A CA 1
ATOM 717 C C . ARG A 1 93 ? 15.869 10.709 -20.590 1.00 93.62 93 ARG A C 1
ATOM 719 O O . ARG A 1 93 ? 16.094 10.847 -21.787 1.00 93.62 93 ARG A O 1
ATOM 726 N N . HIS A 1 94 ? 15.364 9.593 -20.066 1.00 92.00 94 HIS A N 1
ATOM 727 C CA . HIS A 1 94 ? 15.087 8.393 -20.864 1.00 92.00 94 HIS A CA 1
ATOM 728 C C . HIS A 1 94 ? 13.641 8.298 -21.362 1.00 92.00 94 HIS A C 1
ATOM 730 O O . HIS A 1 94 ? 13.417 7.822 -22.471 1.00 92.00 94 HIS A O 1
ATOM 736 N N . CYS A 1 95 ? 12.678 8.747 -20.559 1.00 89.69 95 CYS A N 1
ATOM 737 C CA . CYS A 1 95 ? 11.245 8.558 -20.794 1.00 89.69 95 CYS A CA 1
ATOM 738 C C . CYS A 1 95 ? 10.477 9.869 -21.007 1.00 89.69 95 CYS A C 1
ATOM 740 O O . CYS A 1 95 ? 9.321 9.814 -21.406 1.00 89.69 95 CYS A O 1
ATOM 742 N N . GLY A 1 96 ? 11.098 11.028 -20.757 1.00 94.81 96 GLY A N 1
ATOM 743 C CA . GLY A 1 96 ? 10.452 12.336 -20.866 1.00 94.81 96 GLY A CA 1
ATOM 744 C C . GLY A 1 96 ? 10.032 12.933 -19.520 1.00 94.81 96 GLY A C 1
ATOM 745 O O . GLY A 1 96 ? 9.918 12.252 -18.497 1.00 94.81 96 GLY A O 1
ATOM 746 N N . ALA A 1 97 ? 9.847 14.254 -19.512 1.00 93.00 97 ALA A N 1
ATOM 747 C CA . ALA A 1 97 ? 9.518 15.013 -18.306 1.00 93.00 97 ALA A CA 1
ATOM 748 C C . ALA A 1 97 ? 8.110 14.701 -17.767 1.00 93.00 97 ALA A C 1
ATOM 750 O O . ALA A 1 97 ? 7.903 14.724 -16.555 1.00 93.00 97 ALA A O 1
ATOM 751 N N . ASP A 1 98 ? 7.165 14.371 -18.648 1.00 94.69 98 ASP A N 1
ATOM 752 C CA . ASP A 1 98 ? 5.794 13.993 -18.303 1.00 94.69 98 ASP A CA 1
ATOM 753 C C . ASP A 1 98 ? 5.752 12.672 -17.522 1.00 94.69 98 ASP A C 1
ATOM 755 O O . ASP A 1 98 ? 5.144 12.610 -16.452 1.00 94.69 98 ASP A O 1
ATOM 759 N N . ALA A 1 99 ? 6.480 11.652 -17.989 1.00 92.06 99 ALA A N 1
ATOM 760 C CA . ALA A 1 99 ? 6.572 10.357 -17.322 1.00 92.06 99 ALA A CA 1
ATOM 761 C C . ALA A 1 99 ? 7.197 10.491 -15.926 1.00 92.06 99 ALA A C 1
ATOM 763 O O . ALA A 1 99 ? 6.719 9.900 -14.958 1.00 92.06 99 ALA A O 1
ATOM 764 N N . ALA A 1 100 ? 8.244 11.311 -15.809 1.00 92.06 100 ALA A N 1
ATOM 765 C CA . ALA A 1 100 ? 8.918 11.566 -14.541 1.00 92.06 100 ALA A CA 1
ATOM 766 C C . ALA A 1 100 ? 8.011 12.301 -13.538 1.00 92.06 100 ALA A C 1
ATOM 768 O O . ALA A 1 100 ? 7.999 11.963 -12.353 1.00 92.06 100 ALA A O 1
ATOM 769 N N . GLN A 1 101 ? 7.227 13.279 -14.004 1.00 93.62 101 GLN A N 1
ATOM 770 C CA . GLN A 1 101 ? 6.282 14.009 -13.160 1.00 93.62 101 GLN A CA 1
ATOM 771 C C . GLN A 1 101 ? 5.111 13.124 -12.721 1.00 93.62 101 GLN A C 1
ATOM 773 O O . GLN A 1 101 ? 4.731 13.157 -11.550 1.00 93.62 101 GLN A O 1
ATOM 778 N N . PHE A 1 102 ? 4.562 12.316 -13.632 1.00 94.06 102 PHE A N 1
ATOM 779 C CA . PHE A 1 102 ? 3.505 11.358 -13.314 1.00 94.06 102 PHE A CA 1
ATOM 780 C C . PHE A 1 102 ? 3.953 10.398 -12.206 1.00 94.06 102 PHE A C 1
ATOM 782 O O . PHE A 1 102 ? 3.272 10.280 -11.188 1.00 94.06 102 PHE A O 1
ATOM 789 N N . LEU A 1 103 ? 5.146 9.806 -12.346 1.00 91.31 103 LEU A N 1
ATOM 790 C CA . LEU A 1 103 ? 5.682 8.862 -11.363 1.00 91.31 103 LEU A CA 1
ATOM 791 C C . LEU A 1 103 ? 5.956 9.517 -10.000 1.00 91.31 103 LEU A C 1
ATOM 793 O O . LEU A 1 103 ? 5.765 8.887 -8.962 1.00 91.31 103 LEU A O 1
ATOM 797 N N . LEU A 1 104 ? 6.389 10.782 -9.989 1.00 91.56 104 LEU A N 1
ATOM 798 C CA . LEU A 1 104 ? 6.619 11.539 -8.757 1.00 91.56 104 LEU A CA 1
ATOM 799 C C . LEU A 1 104 ? 5.310 11.807 -8.009 1.00 91.56 104 LEU A C 1
ATOM 801 O O . LEU A 1 104 ? 5.256 11.644 -6.790 1.00 91.56 104 LEU A O 1
ATOM 805 N N . ILE A 1 105 ? 4.255 12.198 -8.727 1.00 93.88 105 ILE A N 1
ATOM 806 C CA . ILE A 1 105 ? 2.939 12.467 -8.134 1.00 93.88 105 ILE A CA 1
ATOM 807 C C . ILE A 1 105 ? 2.307 11.167 -7.638 1.00 93.88 105 ILE A C 1
ATOM 809 O O . ILE A 1 105 ? 1.845 11.105 -6.499 1.00 93.88 105 ILE A O 1
ATOM 813 N N . GLU A 1 106 ? 2.316 10.120 -8.462 1.00 93.44 106 GLU A N 1
ATOM 814 C CA . GLU A 1 106 ? 1.756 8.820 -8.099 1.00 93.44 106 GLU A CA 1
ATOM 815 C C . GLU A 1 106 ? 2.507 8.217 -6.904 1.00 93.44 106 GLU A C 1
ATOM 817 O O . GLU A 1 106 ? 1.885 7.867 -5.898 1.00 93.44 106 GLU A O 1
ATOM 822 N N . GLY A 1 107 ? 3.843 8.196 -6.948 1.00 90.19 107 GLY A N 1
ATOM 823 C CA . GLY A 1 107 ? 4.681 7.728 -5.844 1.00 90.19 107 GLY A CA 1
ATOM 824 C C . GLY A 1 107 ? 4.475 8.537 -4.561 1.00 90.19 107 GLY A C 1
ATOM 825 O O . GLY A 1 107 ? 4.347 7.955 -3.483 1.00 90.19 107 GLY A O 1
ATOM 826 N N . GLY A 1 108 ? 4.361 9.864 -4.671 1.00 92.12 108 GLY A N 1
ATOM 827 C CA . GLY A 1 108 ? 4.050 10.742 -3.543 1.00 92.12 108 GLY A CA 1
ATOM 828 C C . GLY A 1 108 ? 2.675 10.457 -2.936 1.00 92.12 108 GLY A C 1
ATOM 829 O O . GLY A 1 108 ? 2.553 10.328 -1.718 1.00 92.12 108 GLY A O 1
ATOM 830 N N . SER A 1 109 ? 1.647 10.284 -3.770 1.00 94.81 109 SER A N 1
ATOM 831 C CA . SER A 1 109 ? 0.296 9.943 -3.308 1.00 94.81 109 SER A CA 1
ATOM 832 C C . SER A 1 109 ? 0.252 8.578 -2.611 1.00 94.81 109 SER A C 1
ATOM 834 O O . SER A 1 109 ? -0.343 8.450 -1.540 1.00 94.81 109 SER A O 1
ATOM 836 N N . CYS A 1 110 ? 0.962 7.585 -3.155 1.00 92.50 110 CYS A N 1
ATOM 837 C CA . CYS A 1 110 ? 1.108 6.264 -2.556 1.00 92.50 110 CYS A CA 1
ATOM 838 C C . CYS A 1 110 ? 1.798 6.348 -1.188 1.00 92.50 110 CYS A C 1
ATOM 840 O O . CYS A 1 110 ? 1.298 5.784 -0.216 1.00 92.50 110 CYS A O 1
ATOM 842 N N . ALA A 1 111 ? 2.892 7.111 -1.081 1.00 93.69 111 ALA A N 1
ATOM 843 C CA . ALA A 1 111 ? 3.600 7.314 0.179 1.00 93.69 111 ALA A CA 1
ATOM 844 C C . ALA A 1 111 ? 2.694 7.940 1.251 1.00 93.69 111 ALA A C 1
ATOM 846 O O . ALA A 1 111 ? 2.644 7.437 2.371 1.00 93.69 111 ALA A O 1
ATOM 847 N N . VAL A 1 112 ? 1.926 8.976 0.900 1.00 96.19 112 VAL A N 1
ATOM 848 C CA . VAL A 1 112 ? 0.983 9.627 1.825 1.00 96.19 112 VAL A CA 1
ATOM 849 C C . VAL A 1 112 ? -0.097 8.651 2.297 1.00 96.19 112 VAL A C 1
ATOM 851 O O . VAL A 1 112 ? -0.325 8.533 3.501 1.00 96.19 112 VAL A O 1
ATOM 854 N N . ILE A 1 113 ? -0.736 7.915 1.381 1.00 94.12 113 ILE A N 1
ATOM 855 C CA . ILE A 1 113 ? -1.786 6.946 1.733 1.00 94.12 113 ILE A CA 1
ATOM 856 C C . ILE A 1 113 ? -1.217 5.824 2.608 1.00 94.12 113 ILE A C 1
ATOM 858 O O . ILE A 1 113 ? -1.837 5.463 3.608 1.00 94.12 113 ILE A O 1
ATOM 862 N N . LEU A 1 114 ? -0.027 5.306 2.287 1.00 92.38 114 LEU A N 1
ATOM 863 C CA . LEU A 1 114 ? 0.648 4.294 3.102 1.00 92.38 114 LEU A CA 1
ATOM 864 C C . LEU A 1 114 ? 0.984 4.820 4.499 1.00 92.38 114 LEU A C 1
ATOM 866 O O . LEU A 1 114 ? 0.734 4.121 5.479 1.00 92.38 114 LEU A O 1
ATOM 870 N N . SER A 1 115 ? 1.496 6.048 4.619 1.00 94.88 115 SER A N 1
ATOM 871 C CA . SER A 1 115 ? 1.753 6.668 5.924 1.00 94.88 115 SER A CA 1
ATOM 872 C C . SER A 1 115 ? 0.475 6.792 6.754 1.00 94.88 115 SER A C 1
ATOM 874 O O . SER A 1 115 ? 0.483 6.436 7.932 1.00 94.88 115 SER A O 1
ATOM 876 N N . ILE A 1 116 ? -0.631 7.232 6.145 1.00 94.88 116 ILE A N 1
ATOM 877 C CA . ILE A 1 116 ? -1.935 7.327 6.817 1.00 94.88 116 ILE A CA 1
ATOM 878 C C . ILE A 1 116 ? -2.437 5.937 7.221 1.00 94.88 116 ILE A C 1
ATOM 880 O O . ILE A 1 116 ? -2.906 5.768 8.344 1.00 94.88 116 ILE A O 1
ATOM 884 N N . ALA A 1 117 ? -2.313 4.931 6.354 1.00 91.56 117 ALA A N 1
ATOM 885 C CA . ALA A 1 117 ? -2.742 3.564 6.639 1.00 91.56 117 ALA A CA 1
ATOM 886 C C . ALA A 1 117 ? -1.951 2.943 7.802 1.00 91.56 117 ALA A C 1
ATOM 888 O O . ALA A 1 117 ? -2.548 2.359 8.709 1.00 91.56 117 ALA A O 1
ATOM 889 N N . VAL A 1 118 ? -0.624 3.113 7.819 1.00 93.12 118 VAL A N 1
ATOM 890 C CA . VAL A 1 118 ? 0.246 2.666 8.920 1.00 93.12 118 VAL A CA 1
ATOM 891 C C . VAL A 1 118 ? -0.126 3.392 10.209 1.00 93.12 118 VAL A C 1
ATOM 893 O O . VAL A 1 118 ? -0.385 2.746 11.221 1.00 93.12 118 VAL A O 1
ATOM 896 N N . PHE A 1 119 ? -0.230 4.721 10.176 1.00 93.19 119 PHE A N 1
ATOM 897 C CA . PHE A 1 119 ? -0.623 5.508 11.344 1.00 93.19 119 PHE A CA 1
ATOM 898 C C . PHE A 1 119 ? -2.002 5.089 11.881 1.00 93.19 119 PHE A C 1
ATOM 900 O O . PHE A 1 119 ? -2.182 4.889 13.082 1.00 93.19 119 PHE A O 1
ATOM 907 N N . SER A 1 120 ? -2.971 4.886 10.989 1.00 90.06 120 SER A N 1
ATOM 908 C CA . SER A 1 120 ? -4.318 4.455 11.350 1.00 90.06 120 SER A CA 1
ATOM 909 C C . SER A 1 120 ? -4.324 3.059 11.979 1.00 90.06 120 SER A C 1
ATOM 911 O O . SER A 1 120 ? -4.954 2.862 13.013 1.00 90.06 120 SER A O 1
ATOM 913 N N . THR A 1 121 ? -3.574 2.113 11.415 1.00 88.31 121 THR A N 1
ATOM 914 C CA . THR A 1 121 ? -3.569 0.711 11.863 1.00 88.31 121 THR A CA 1
ATOM 915 C C . THR A 1 121 ? -2.768 0.502 13.148 1.00 88.31 121 THR A C 1
ATOM 917 O O . THR A 1 121 ? -3.155 -0.318 13.974 1.00 88.31 121 THR A O 1
ATOM 920 N N . PHE A 1 122 ? -1.660 1.226 13.335 1.00 90.62 122 PHE A N 1
ATOM 921 C CA . PHE A 1 122 ? -0.754 1.023 14.473 1.00 90.62 122 PHE A CA 1
ATOM 922 C C . PHE A 1 122 ? -0.962 1.999 15.627 1.00 90.62 122 PHE A C 1
ATOM 924 O O . PHE A 1 122 ? -0.568 1.681 16.746 1.00 90.62 122 PHE A O 1
ATOM 931 N N . LEU A 1 123 ? -1.557 3.169 15.387 1.00 88.31 123 LEU A N 1
ATOM 932 C CA . LEU A 1 123 ? -1.824 4.139 16.449 1.00 88.31 123 LEU A CA 1
ATOM 933 C C . LEU A 1 123 ? -3.314 4.317 16.684 1.00 88.31 123 LEU A C 1
ATOM 935 O O . LEU A 1 123 ? -3.779 4.042 17.785 1.00 88.31 123 LEU A O 1
ATOM 939 N N . MET A 1 124 ? -4.068 4.739 15.666 1.00 85.44 124 MET A N 1
ATOM 940 C CA . MET A 1 124 ? -5.481 5.069 15.879 1.00 85.44 124 MET A CA 1
ATOM 941 C C . MET A 1 124 ? -6.309 3.844 16.243 1.00 85.44 124 MET A C 1
ATOM 943 O O . MET A 1 124 ? -7.101 3.921 17.172 1.00 85.44 124 MET A O 1
ATOM 947 N N . LEU A 1 125 ? -6.114 2.710 15.569 1.00 84.31 125 LEU A N 1
ATOM 948 C CA . LEU A 1 125 ? -6.891 1.505 15.834 1.00 84.31 125 LEU A CA 1
ATOM 949 C C . LEU A 1 125 ? -6.616 0.934 17.240 1.00 84.31 125 LEU A C 1
ATOM 951 O O . LEU A 1 125 ? -7.587 0.718 17.961 1.00 84.31 125 LEU A O 1
ATOM 955 N N . PRO A 1 126 ? -5.361 0.755 17.703 1.00 83.81 126 PRO A N 1
ATOM 956 C CA . PRO A 1 126 ? -5.099 0.334 19.077 1.00 83.81 126 PRO A CA 1
ATOM 957 C C . PRO A 1 126 ? -5.579 1.355 20.104 1.00 83.81 126 PRO A C 1
ATOM 959 O O . PRO A 1 126 ? -6.217 0.977 21.079 1.00 83.81 126 PRO A O 1
ATOM 962 N N . LEU A 1 127 ? -5.328 2.649 19.885 1.00 82.56 127 LEU A N 1
ATOM 963 C CA . LEU A 1 127 ? -5.772 3.689 20.814 1.00 82.56 127 LEU A CA 1
ATOM 964 C C . LEU A 1 127 ? -7.296 3.694 20.944 1.00 82.56 127 LEU A C 1
ATOM 966 O O . LEU A 1 127 ? -7.821 3.779 22.046 1.00 82.56 127 LEU A O 1
ATOM 970 N N . ASN A 1 128 ? -8.000 3.500 19.837 1.00 81.38 128 ASN A N 1
ATOM 971 C CA . ASN A 1 128 ? -9.441 3.353 19.821 1.00 81.38 128 ASN A CA 1
ATOM 972 C C . ASN A 1 128 ? -9.941 2.060 20.495 1.00 81.38 128 ASN A C 1
ATOM 974 O O . ASN A 1 128 ? -10.991 2.072 21.125 1.00 81.38 128 ASN A O 1
ATOM 978 N N . LEU A 1 129 ? -9.189 0.957 20.395 1.00 77.12 129 LEU A N 1
ATOM 979 C CA . LEU A 1 129 ? -9.496 -0.308 21.075 1.00 77.12 129 LEU A CA 1
ATOM 980 C C . LEU A 1 129 ? -9.297 -0.228 22.597 1.00 77.12 129 LEU A C 1
ATOM 982 O O . LEU A 1 129 ? -10.055 -0.848 23.335 1.00 77.12 129 LEU A O 1
ATOM 986 N N . TYR A 1 130 ? -8.282 0.504 23.067 1.00 74.56 130 TYR A N 1
ATOM 987 C CA . TYR A 1 130 ? -7.921 0.561 24.490 1.00 74.56 130 TYR A CA 1
ATOM 988 C C . TYR A 1 130 ? -8.522 1.755 25.243 1.00 74.56 130 TYR A C 1
ATOM 990 O O . TYR A 1 130 ? -8.806 1.634 26.431 1.00 74.56 130 TYR A O 1
ATOM 998 N N . ALA A 1 131 ? -8.689 2.905 24.585 1.00 68.62 131 ALA A N 1
ATOM 999 C CA . ALA A 1 131 ? -9.226 4.136 25.179 1.00 68.62 131 ALA A CA 1
ATOM 1000 C C . ALA A 1 131 ? -10.682 4.419 24.766 1.00 68.62 131 ALA A C 1
ATOM 1002 O O . ALA A 1 131 ? -11.228 5.466 25.111 1.00 68.62 131 ALA A O 1
ATOM 1003 N N . GLY A 1 132 ? -11.304 3.506 24.014 1.00 63.12 132 GLY A N 1
ATOM 1004 C CA . GLY A 1 132 ? -12.690 3.610 23.580 1.00 63.12 132 GLY A CA 1
ATOM 1005 C C . GLY A 1 132 ? -13.670 3.403 24.733 1.00 63.12 132 GLY A C 1
ATOM 1006 O O . GLY A 1 132 ? -14.131 2.287 24.948 1.00 63.12 132 GLY A O 1
ATOM 1007 N N . ALA A 1 133 ? -13.967 4.465 25.483 1.00 62.53 133 ALA A N 1
ATOM 1008 C CA . ALA A 1 133 ? -14.924 4.452 26.593 1.00 62.53 133 ALA A CA 1
ATOM 1009 C C . ALA A 1 133 ? -16.294 5.049 26.224 1.00 62.53 133 ALA A C 1
ATOM 1011 O O . ALA A 1 133 ? -17.206 5.026 27.050 1.00 62.53 133 ALA A O 1
ATOM 1012 N N . ALA A 1 134 ? -16.450 5.571 24.999 1.00 60.72 134 ALA A N 1
ATOM 1013 C CA . ALA A 1 134 ? -17.686 6.216 24.575 1.00 60.72 134 ALA A CA 1
ATOM 1014 C C . ALA A 1 134 ? -18.889 5.270 24.705 1.00 60.72 134 ALA A C 1
ATOM 1016 O O . ALA A 1 134 ? -18.872 4.126 24.249 1.00 60.72 134 ALA A O 1
ATOM 1017 N N . VAL A 1 135 ? -19.950 5.777 25.329 1.00 59.97 135 VAL A N 1
ATOM 1018 C CA . VAL A 1 135 ? -21.198 5.057 25.591 1.00 59.97 135 VAL A CA 1
ATOM 1019 C C . VAL A 1 135 ? -21.900 4.689 24.269 1.00 59.97 135 VAL A C 1
ATOM 1021 O O . VAL A 1 135 ? -22.254 5.555 23.472 1.00 59.97 135 VAL A O 1
ATOM 1024 N N . ARG A 1 136 ? -22.114 3.386 24.027 1.00 60.69 136 ARG A N 1
ATOM 1025 C CA . ARG A 1 136 ? -22.596 2.801 22.749 1.00 60.69 136 ARG A CA 1
ATOM 1026 C C . ARG A 1 136 ? -24.108 2.553 22.720 1.00 60.69 136 ARG A C 1
ATOM 1028 O O . ARG A 1 136 ? -24.569 1.479 22.326 1.00 60.69 136 ARG A O 1
ATOM 1035 N N . GLU A 1 137 ? -24.877 3.544 23.154 1.00 58.00 137 GLU A N 1
ATOM 1036 C CA . GLU A 1 137 ? -26.338 3.435 23.310 1.00 58.00 137 GLU A CA 1
ATOM 1037 C C . GLU A 1 137 ? -27.095 3.535 21.971 1.00 58.00 137 GLU A C 1
ATOM 1039 O O . GLU A 1 137 ? -28.162 2.938 21.824 1.00 58.00 137 GLU A O 1
ATOM 1044 N N . ASP A 1 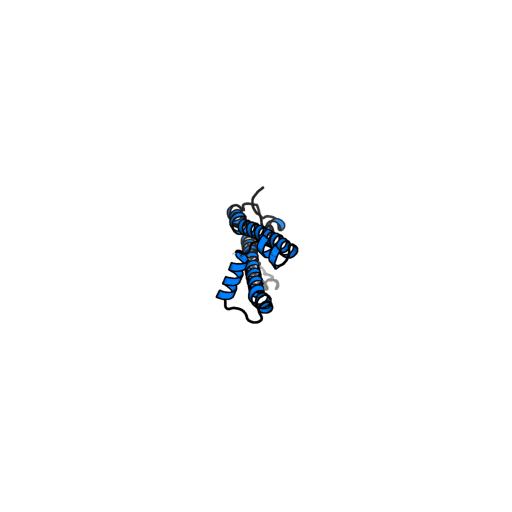138 ? -26.551 4.226 20.959 1.00 58.88 138 ASP A N 1
ATOM 1045 C CA . ASP A 1 138 ? -27.226 4.421 19.671 1.00 58.88 138 ASP A CA 1
ATOM 1046 C C . ASP A 1 138 ? -26.643 3.570 18.519 1.00 58.88 138 ASP A C 1
ATOM 1048 O O . ASP A 1 138 ? -25.482 3.149 18.499 1.00 58.88 138 ASP A O 1
ATOM 1052 N N . GLN A 1 139 ? -27.487 3.275 17.522 1.00 59.50 139 GLN A N 1
ATOM 1053 C CA . GLN A 1 139 ? -27.103 2.482 16.343 1.00 59.50 139 GLN A CA 1
ATOM 1054 C C . GLN A 1 139 ? -26.018 3.174 15.501 1.00 59.50 139 GLN A C 1
ATOM 1056 O O . GLN A 1 139 ? -25.239 2.500 14.832 1.00 59.50 139 GLN A O 1
ATOM 1061 N N . PHE A 1 140 ? -25.934 4.506 15.552 1.00 56.56 140 PHE A N 1
ATOM 1062 C CA . PHE A 1 140 ? -24.958 5.277 14.788 1.00 56.56 140 PHE A CA 1
ATOM 1063 C C . PHE A 1 140 ? -23.550 5.158 15.393 1.00 56.56 140 PHE A C 1
ATOM 1065 O O . PHE A 1 140 ? -22.592 4.845 14.677 1.00 56.56 140 PHE A O 1
ATOM 1072 N N . SER A 1 141 ? -23.421 5.269 16.719 1.00 59.12 141 SER A N 1
ATOM 1073 C CA . SER A 1 141 ? -22.158 5.025 17.428 1.00 59.12 141 SER A CA 1
ATOM 1074 C C . SER A 1 141 ? -21.714 3.573 17.283 1.00 59.12 141 SER A C 1
ATOM 1076 O O . SER A 1 141 ? -20.528 3.329 17.088 1.00 59.12 141 SER A O 1
ATOM 1078 N N . LYS A 1 142 ? -22.637 2.598 17.232 1.00 58.19 142 LYS A N 1
ATOM 1079 C CA . LYS A 1 142 ? -22.293 1.186 16.942 1.00 58.19 142 LYS A CA 1
ATOM 1080 C C . LYS A 1 142 ? -21.618 0.969 15.582 1.00 58.19 142 LYS A C 1
ATOM 1082 O O . LYS A 1 142 ? -20.845 0.022 15.443 1.00 58.19 142 LYS A O 1
ATOM 1087 N N . THR A 1 143 ? -21.878 1.831 14.600 1.00 58.53 143 THR A N 1
ATOM 1088 C CA . THR A 1 143 ? -21.235 1.778 13.272 1.00 58.53 143 THR A CA 1
ATOM 1089 C C . THR A 1 143 ? -19.991 2.656 13.152 1.00 58.53 143 THR A C 1
ATOM 1091 O O . THR A 1 143 ? -19.287 2.596 12.143 1.00 58.53 143 THR A O 1
ATOM 1094 N N . THR A 1 144 ? -19.700 3.468 14.169 1.00 64.75 144 THR A N 1
ATOM 1095 C CA . THR A 1 144 ? -18.593 4.421 14.132 1.00 64.75 144 THR A CA 1
ATOM 1096 C C . THR A 1 144 ? -17.277 3.728 14.491 1.00 64.75 144 THR A C 1
ATOM 1098 O O . THR A 1 144 ? -17.208 2.863 15.364 1.00 64.75 144 THR A O 1
ATOM 1101 N N . ILE A 1 145 ? -16.215 4.080 13.762 1.00 65.56 145 ILE A N 1
ATOM 1102 C CA . ILE A 1 145 ? -14.883 3.492 13.953 1.00 65.56 145 ILE A CA 1
ATOM 1103 C C . ILE A 1 145 ? -14.162 4.147 15.137 1.00 65.56 145 ILE A C 1
ATOM 1105 O O . ILE A 1 145 ? -13.320 3.492 15.723 1.00 65.56 145 ILE A O 1
ATOM 1109 N N . ASN A 1 146 ? -14.489 5.391 15.511 1.00 68.44 146 ASN A N 1
ATOM 1110 C CA . ASN A 1 146 ? -13.871 6.120 16.624 1.00 68.44 146 ASN A CA 1
ATOM 1111 C C . ASN A 1 146 ? -14.785 6.174 17.868 1.00 68.44 146 ASN A C 1
ATOM 1113 O O . ASN A 1 146 ? -15.908 6.660 17.772 1.00 68.44 146 ASN A O 1
ATOM 1117 N N . HIS A 1 147 ? -14.270 5.736 19.015 1.00 66.38 147 HIS A N 1
ATOM 1118 C CA . HIS A 1 147 ? -14.932 5.634 20.323 1.00 66.38 147 HIS A CA 1
ATOM 1119 C C . HIS A 1 147 ? -14.209 6.423 21.422 1.00 66.38 147 HIS A C 1
ATOM 1121 O O . HIS A 1 147 ? -14.451 6.211 22.610 1.00 66.38 147 HIS A O 1
ATOM 1127 N N . ILE A 1 148 ? -13.300 7.320 21.043 1.00 66.62 148 ILE A N 1
ATOM 1128 C CA . ILE A 1 148 ? -12.626 8.221 21.978 1.00 66.62 148 ILE A CA 1
ATOM 1129 C C . ILE A 1 148 ? -13.617 9.325 22.367 1.00 66.62 148 ILE A C 1
ATOM 1131 O O . ILE A 1 148 ? -14.183 9.986 21.491 1.00 66.62 148 ILE A O 1
ATOM 1135 N N . GLU A 1 149 ? -13.832 9.524 23.669 1.00 65.06 149 GLU A N 1
ATOM 1136 C CA . GLU A 1 149 ? -14.646 10.639 24.162 1.00 65.06 149 GLU A CA 1
ATOM 1137 C C . GLU A 1 149 ? -14.029 11.989 23.761 1.00 65.06 149 GLU A C 1
ATOM 1139 O O . GLU A 1 149 ? -12.810 12.130 23.644 1.00 65.06 149 GLU A O 1
ATOM 1144 N N . LYS A 1 150 ? -14.898 12.962 23.481 1.00 61.47 150 LYS A N 1
ATOM 1145 C CA . LYS A 1 150 ? -14.533 14.264 22.915 1.00 61.47 150 LYS A CA 1
ATOM 1146 C C . LYS A 1 150 ? -14.035 15.252 23.961 1.00 61.47 150 LYS A C 1
ATOM 1148 O O . LYS A 1 150 ? -14.640 15.290 25.053 1.00 61.47 150 LYS A O 1
#

Secondary structure (DSSP, 8-state):
------------GGGS-----PPPPP--PPPHHHHHHHHHHHHHHHHHHHHHHHHHHIIIIIHHHHSSSPPPHHHHHHHHHHHHH--HHHHHHHH-HHHHHHHHHHHHHHHHHHHHHHHIIIIIHHHHHHH------SHHHHH-S-----

Foldseek 3Di:
DDDDDDDDDPDDPPPPPPPDDDDDPDPPPPPLVVVLVVVVVVVVVVVVVVVVVVVCCCQPPVQCVVPVDRDPPVVVVVVVVVVVPDDLVNCCVPPNNVRSVVCVVVVVVVVVVVVVVCCCVPPVQVCQVPQQPADPPDPVSSPDSHRHDD

pLDDT: mean 76.13, std 16.33, range [40.28, 96.19]